Protein AF-A0AAE0JV02-F1 (afdb_monomer_lite)

Structure (mmCIF, N/CA/C/O backbone):
data_AF-A0AAE0JV02-F1
#
_entry.id   AF-A0AAE0JV02-F1
#
loop_
_atom_site.group_PDB
_atom_site.id
_atom_site.type_symbol
_atom_site.label_atom_id
_atom_site.label_alt_id
_atom_site.label_comp_id
_atom_site.label_asym_id
_atom_site.label_entity_id
_atom_site.label_seq_id
_atom_site.pdbx_PDB_ins_code
_atom_site.Cartn_x
_atom_site.Cartn_y
_atom_site.Cartn_z
_atom_site.occupancy
_atom_site.B_iso_or_equiv
_atom_site.auth_seq_id
_atom_site.auth_comp_id
_atom_site.auth_asym_id
_atom_site.auth_atom_id
_atom_site.pdbx_PDB_model_num
ATOM 1 N N . ILE A 1 1 ? -6.538 6.308 -4.475 1.00 81.06 1 ILE A N 1
ATOM 2 C CA . ILE A 1 1 ? -5.304 6.305 -5.291 1.00 81.06 1 ILE A CA 1
ATOM 3 C C . ILE A 1 1 ? -5.487 5.240 -6.344 1.00 81.06 1 ILE A C 1
ATOM 5 O O . ILE A 1 1 ? -5.820 4.124 -5.976 1.00 81.06 1 ILE A O 1
ATOM 9 N N . ASP A 1 2 ? -5.380 5.600 -7.612 1.00 88.25 2 ASP A N 1
ATOM 10 C CA . ASP A 1 2 ? -5.464 4.630 -8.703 1.00 88.25 2 ASP A CA 1
ATOM 11 C C . ASP A 1 2 ? -4.053 4.262 -9.172 1.00 88.25 2 ASP A C 1
ATOM 13 O O . ASP A 1 2 ? -3.118 5.018 -8.901 1.00 88.25 2 ASP A O 1
ATOM 17 N N . GLU A 1 3 ? -3.909 3.107 -9.820 1.00 87.75 3 GLU A N 1
ATOM 18 C CA . GLU A 1 3 ? -2.640 2.617 -10.380 1.00 87.75 3 GLU A CA 1
ATOM 19 C C . GLU A 1 3 ? -1.476 2.615 -9.365 1.00 87.75 3 GLU A C 1
ATOM 21 O O . GLU A 1 3 ? -0.342 3.001 -9.656 1.00 87.75 3 GLU A O 1
ATOM 26 N N . ILE A 1 4 ? -1.749 2.181 -8.126 1.00 86.25 4 ILE A N 1
ATOM 27 C CA . ILE A 1 4 ? -0.736 2.171 -7.053 1.00 86.25 4 ILE A CA 1
ATOM 28 C C . ILE A 1 4 ? 0.472 1.283 -7.410 1.00 86.25 4 ILE A C 1
ATOM 30 O O . ILE A 1 4 ? 1.580 1.528 -6.937 1.00 86.25 4 ILE A O 1
ATOM 34 N N . ASP A 1 5 ? 0.306 0.300 -8.298 1.00 84.31 5 ASP A N 1
ATOM 35 C CA . ASP A 1 5 ? 1.380 -0.545 -8.828 1.00 84.31 5 ASP A CA 1
ATOM 36 C C . ASP A 1 5 ? 2.498 0.238 -9.529 1.00 84.31 5 ASP A C 1
ATOM 38 O O . ASP A 1 5 ? 3.643 -0.215 -9.495 1.00 84.31 5 ASP A O 1
ATOM 42 N N . ALA A 1 6 ? 2.233 1.441 -10.048 1.00 84.12 6 ALA A N 1
ATOM 43 C CA . ALA A 1 6 ? 3.269 2.291 -10.636 1.00 84.12 6 ALA A CA 1
ATOM 44 C C . ALA A 1 6 ? 4.359 2.706 -9.627 1.00 84.12 6 ALA A C 1
ATOM 46 O O . ALA A 1 6 ? 5.505 2.923 -10.015 1.00 84.12 6 ALA A O 1
ATOM 47 N N . ILE A 1 7 ? 4.018 2.799 -8.334 1.00 81.94 7 ILE A N 1
ATOM 48 C CA . ILE A 1 7 ? 4.945 3.219 -7.265 1.00 81.94 7 ILE A CA 1
ATOM 49 C C . ILE A 1 7 ? 5.173 2.157 -6.185 1.00 81.94 7 ILE A C 1
ATOM 51 O O . ILE A 1 7 ? 6.082 2.283 -5.369 1.00 81.94 7 ILE A O 1
ATOM 55 N N . ALA A 1 8 ? 4.351 1.111 -6.164 1.00 82.75 8 ALA A N 1
ATOM 56 C CA . ALA A 1 8 ? 4.331 0.099 -5.118 1.00 82.75 8 ALA A CA 1
ATOM 57 C C . ALA A 1 8 ? 4.792 -1.286 -5.590 1.00 82.75 8 ALA A C 1
ATOM 59 O O . ALA A 1 8 ? 4.402 -2.293 -5.002 1.00 82.75 8 ALA A O 1
ATOM 60 N N . THR A 1 9 ? 5.600 -1.369 -6.647 1.00 78.12 9 THR A N 1
ATOM 61 C CA . THR A 1 9 ? 6.059 -2.656 -7.189 1.00 78.12 9 THR A CA 1
ATOM 62 C C . THR A 1 9 ? 7.127 -3.322 -6.300 1.00 78.12 9 THR A C 1
ATOM 64 O O . THR A 1 9 ? 7.975 -2.662 -5.698 1.00 78.12 9 THR A O 1
ATOM 67 N N . LYS A 1 10 ? 7.091 -4.660 -6.200 1.00 70.44 10 LYS A N 1
ATOM 68 C CA . LYS A 1 10 ? 8.059 -5.490 -5.474 1.00 70.44 10 LYS A CA 1
ATOM 69 C C . LYS A 1 10 ? 9.469 -5.254 -6.002 1.00 70.44 10 LYS A C 1
ATOM 71 O O . LYS A 1 10 ? 9.713 -5.181 -7.200 1.00 70.44 10 LYS A O 1
ATOM 76 N N . ARG A 1 11 ? 10.419 -5.302 -5.075 1.00 67.69 11 ARG A N 1
ATOM 77 C CA . ARG A 1 11 ? 11.857 -5.033 -5.244 1.00 67.69 11 ARG A CA 1
ATOM 78 C C . ARG A 1 11 ? 12.626 -6.011 -6.152 1.00 67.69 11 ARG A C 1
ATOM 80 O O . ARG A 1 11 ? 13.850 -6.018 -6.101 1.00 67.69 11 ARG A O 1
ATOM 87 N N . PHE A 1 12 ? 11.955 -6.879 -6.912 1.00 53.88 12 PHE A N 1
ATOM 88 C CA . PHE A 1 12 ? 12.593 -8.038 -7.550 1.00 53.88 12 PHE A CA 1
ATOM 89 C C . PHE A 1 12 ? 13.499 -7.715 -8.750 1.00 53.88 12 PHE A C 1
ATOM 91 O O . PHE A 1 12 ? 14.189 -8.624 -9.193 1.00 53.88 12 PHE A O 1
ATOM 98 N N . ASP A 1 13 ? 13.581 -6.462 -9.215 1.00 51.88 13 ASP A N 1
ATOM 99 C CA . ASP A 1 13 ? 14.415 -6.112 -10.381 1.00 51.88 13 ASP A CA 1
ATOM 100 C C . ASP A 1 13 ? 15.143 -4.754 -10.278 1.00 51.88 13 ASP A C 1
ATOM 102 O O . ASP A 1 13 ? 15.531 -4.153 -11.276 1.00 51.88 13 ASP A O 1
ATOM 106 N N . ALA A 1 14 ? 15.353 -4.248 -9.056 1.00 52.78 14 ALA A N 1
ATOM 107 C CA . ALA A 1 14 ? 15.996 -2.951 -8.827 1.00 52.78 14 ALA A CA 1
ATOM 108 C C . ALA A 1 14 ? 17.527 -3.022 -9.022 1.00 52.78 14 ALA A C 1
ATOM 110 O O . ALA A 1 14 ? 18.296 -3.010 -8.059 1.00 52.78 14 ALA A O 1
ATOM 111 N N . GLN A 1 15 ? 17.982 -3.127 -10.272 1.00 53.91 15 GLN A N 1
ATOM 112 C CA . GLN A 1 15 ? 19.389 -2.929 -10.656 1.00 53.91 15 GLN A CA 1
ATOM 113 C C . GLN A 1 15 ? 19.659 -1.526 -11.227 1.00 53.91 15 GLN A C 1
ATOM 115 O O . GLN A 1 15 ? 20.815 -1.197 -11.500 1.00 53.91 15 GLN A O 1
ATOM 120 N N . THR A 1 16 ? 18.639 -0.672 -11.384 1.00 55.03 16 THR A N 1
ATOM 121 C CA . THR A 1 16 ? 18.791 0.653 -12.007 1.00 55.03 16 THR A CA 1
ATOM 122 C C . THR A 1 16 ? 18.492 1.797 -11.035 1.00 55.03 16 THR A C 1
ATOM 124 O O . THR A 1 16 ? 17.566 1.743 -10.236 1.00 55.03 16 THR A O 1
ATOM 127 N N . GLY A 1 17 ? 19.297 2.866 -11.075 1.00 55.72 17 GLY A N 1
ATOM 128 C CA . GLY A 1 17 ? 19.220 3.986 -10.121 1.00 55.72 17 GLY A CA 1
ATOM 129 C C . GLY A 1 17 ? 17.895 4.767 -10.111 1.00 55.72 17 GLY A C 1
ATOM 130 O O . GLY A 1 17 ? 17.648 5.496 -9.154 1.00 55.72 17 GLY A O 1
ATOM 131 N N . ALA A 1 18 ? 17.038 4.593 -11.123 1.00 58.19 18 ALA A N 1
ATOM 132 C CA . ALA A 1 18 ? 15.697 5.181 -11.177 1.00 58.19 18 ALA A CA 1
ATOM 133 C C . ALA A 1 18 ? 14.730 4.548 -10.153 1.00 58.19 18 ALA A C 1
ATOM 135 O O . ALA A 1 18 ? 13.830 5.221 -9.651 1.00 58.19 18 ALA A O 1
ATOM 136 N N . ASP A 1 19 ? 14.963 3.290 -9.765 1.00 68.50 19 ASP A N 1
ATOM 137 C CA . ASP A 1 19 ? 14.111 2.564 -8.816 1.00 68.50 19 ASP A CA 1
ATOM 138 C C . ASP A 1 19 ? 14.260 3.082 -7.372 1.00 68.50 19 ASP A C 1
ATOM 140 O O . ASP A 1 19 ? 13.361 2.923 -6.543 1.00 68.50 19 ASP A O 1
ATOM 144 N N . GLY A 1 20 ? 15.375 3.755 -7.063 1.00 72.81 20 GLY A N 1
ATOM 145 C CA . GLY A 1 20 ? 15.655 4.283 -5.726 1.00 72.81 20 GLY A CA 1
ATOM 146 C C . GLY A 1 20 ? 14.731 5.433 -5.307 1.00 72.81 20 GLY A C 1
ATOM 147 O O . GLY A 1 20 ? 14.353 5.524 -4.137 1.00 72.81 20 GLY A O 1
ATOM 148 N N . GLU A 1 21 ? 14.328 6.297 -6.245 1.00 79.00 21 GLU A N 1
ATOM 149 C CA . GLU A 1 21 ? 13.400 7.401 -5.959 1.00 79.00 21 GLU A CA 1
ATOM 150 C C . GLU A 1 21 ? 11.982 6.886 -5.719 1.00 79.00 21 GLU A C 1
ATOM 152 O O . GLU A 1 21 ? 11.351 7.256 -4.726 1.00 79.00 21 GLU A O 1
ATOM 157 N N . VAL A 1 22 ? 11.518 5.967 -6.571 1.00 79.38 22 VAL A N 1
ATOM 158 C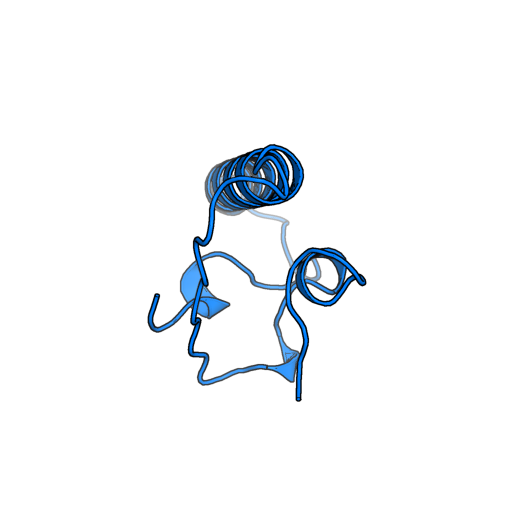 CA . VAL A 1 22 ? 10.215 5.303 -6.425 1.00 79.38 22 VAL A CA 1
ATOM 159 C C . VAL A 1 22 ? 10.140 4.576 -5.083 1.00 79.38 22 VAL A C 1
ATOM 161 O O . VAL A 1 22 ? 9.174 4.731 -4.335 1.00 79.38 22 VAL A O 1
ATOM 164 N N . GLN A 1 23 ? 11.207 3.867 -4.711 1.00 78.50 23 GLN A N 1
ATOM 165 C CA . GLN A 1 23 ? 11.293 3.199 -3.419 1.00 78.50 23 GLN A CA 1
ATOM 166 C C . GLN A 1 23 ? 11.235 4.185 -2.244 1.00 78.50 23 GLN A C 1
ATOM 168 O O . GLN A 1 23 ? 10.594 3.900 -1.230 1.00 78.50 23 GLN A O 1
ATOM 173 N N . ARG A 1 24 ? 11.887 5.346 -2.357 1.00 83.50 24 ARG A N 1
ATOM 174 C CA . ARG A 1 24 ? 11.852 6.375 -1.311 1.00 83.50 24 ARG A CA 1
ATOM 175 C C . ARG A 1 24 ? 10.452 6.966 -1.146 1.00 83.50 24 ARG A C 1
ATOM 177 O O . ARG A 1 24 ? 10.020 7.162 -0.014 1.00 83.50 24 ARG A O 1
ATOM 184 N N . ILE A 1 25 ? 9.740 7.190 -2.249 1.00 85.12 25 ILE A N 1
ATOM 185 C CA . ILE A 1 25 ? 8.344 7.650 -2.240 1.00 85.12 25 ILE A CA 1
ATOM 186 C C . ILE A 1 25 ? 7.438 6.605 -1.580 1.00 85.12 25 ILE A C 1
ATOM 188 O O . ILE A 1 25 ? 6.630 6.954 -0.721 1.00 85.12 25 ILE A O 1
ATO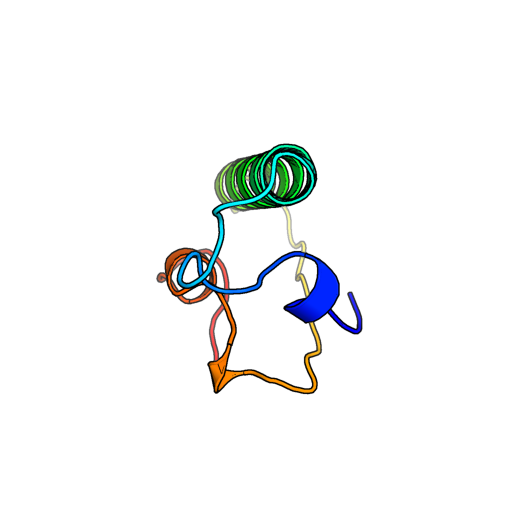M 192 N N . LEU A 1 26 ? 7.605 5.322 -1.915 1.00 84.50 26 LEU A N 1
ATOM 193 C CA . LEU A 1 26 ? 6.843 4.234 -1.298 1.00 84.50 26 LEU A CA 1
ATOM 194 C C . LEU A 1 26 ? 7.078 4.154 0.216 1.00 84.50 26 LEU A C 1
ATOM 196 O O . LEU A 1 26 ? 6.130 3.992 0.980 1.00 84.50 26 LEU A O 1
ATOM 200 N N . LEU A 1 27 ? 8.330 4.275 0.663 1.00 86.06 27 LEU A N 1
ATOM 201 C CA . LEU A 1 27 ? 8.666 4.269 2.090 1.00 86.06 27 LEU A CA 1
ATOM 202 C C . LEU A 1 27 ? 8.043 5.452 2.831 1.00 86.06 27 LEU A C 1
ATOM 204 O O . LEU A 1 27 ? 7.534 5.270 3.934 1.00 86.06 27 LEU A O 1
ATOM 208 N N . GLU A 1 28 ? 8.053 6.637 2.227 1.00 87.12 28 GLU A N 1
ATOM 209 C CA . GLU A 1 28 ? 7.430 7.814 2.827 1.00 87.12 28 GLU A CA 1
ATOM 210 C C . GLU A 1 28 ? 5.910 7.658 2.918 1.00 87.12 28 GLU A C 1
ATOM 212 O O . GLU A 1 28 ? 5.328 7.935 3.963 1.00 87.12 28 GLU A O 1
ATOM 217 N N . LEU A 1 29 ? 5.272 7.119 1.873 1.00 84.94 29 LEU A N 1
ATOM 218 C CA . LEU A 1 29 ? 3.846 6.799 1.900 1.00 84.94 29 LEU A CA 1
ATOM 219 C C . LEU A 1 29 ? 3.523 5.820 3.037 1.00 84.94 29 LEU A C 1
ATOM 221 O O . LEU A 1 29 ? 2.581 6.045 3.790 1.00 84.94 29 LEU A O 1
ATOM 225 N N . LEU A 1 30 ? 4.324 4.764 3.202 1.00 84.19 30 LEU A N 1
ATOM 226 C CA . LEU A 1 30 ? 4.164 3.797 4.290 1.00 84.19 30 LEU A CA 1
ATOM 227 C C . LEU A 1 30 ? 4.346 4.434 5.675 1.00 84.19 30 LEU A C 1
ATOM 229 O O . LEU A 1 30 ? 3.564 4.143 6.576 1.00 84.19 30 LEU A O 1
ATOM 233 N N . ASN A 1 31 ? 5.334 5.315 5.843 1.00 86.19 31 ASN A N 1
ATOM 234 C CA . ASN A 1 31 ? 5.545 6.046 7.095 1.00 86.19 31 ASN A CA 1
ATOM 235 C C . ASN A 1 31 ? 4.367 6.969 7.416 1.00 86.19 31 ASN A C 1
ATOM 237 O O . ASN A 1 31 ? 3.941 7.046 8.566 1.00 86.19 31 ASN A O 1
ATOM 241 N N . GLN A 1 32 ? 3.814 7.649 6.409 1.00 83.50 32 GLN A N 1
ATOM 242 C CA . GLN A 1 32 ? 2.616 8.463 6.592 1.00 83.50 32 GLN A CA 1
ATOM 243 C C . GLN A 1 32 ? 1.399 7.606 6.940 1.00 83.50 32 GLN A C 1
ATOM 245 O O . GLN A 1 32 ? 0.617 8.004 7.796 1.00 83.50 32 GLN A O 1
ATOM 250 N N . MET A 1 33 ? 1.266 6.420 6.337 1.00 80.25 33 MET A N 1
ATOM 251 C CA . MET A 1 33 ? 0.216 5.456 6.676 1.00 80.25 33 MET A CA 1
ATOM 252 C C . MET A 1 33 ? 0.315 4.963 8.126 1.00 80.25 33 MET A C 1
ATOM 254 O O . MET A 1 33 ? -0.703 4.908 8.807 1.00 80.25 33 MET A O 1
ATOM 258 N N . ASP A 1 34 ? 1.524 4.671 8.613 1.00 78.44 34 ASP A N 1
ATOM 259 C CA . ASP A 1 34 ? 1.763 4.277 10.011 1.00 78.44 34 ASP A CA 1
ATOM 260 C C . ASP A 1 34 ? 1.564 5.446 10.997 1.00 78.44 34 ASP A C 1
ATOM 262 O O . ASP A 1 34 ? 1.282 5.229 12.175 1.00 78.44 34 ASP A O 1
ATOM 266 N N . GLY A 1 35 ? 1.729 6.686 10.526 1.00 73.31 35 GLY A N 1
ATOM 267 C CA . GLY A 1 35 ? 1.604 7.910 11.317 1.00 73.31 35 GLY A CA 1
ATOM 268 C C . GLY A 1 35 ? 0.178 8.447 11.463 1.00 73.31 35 GLY A C 1
ATOM 269 O O . GLY A 1 35 ? -0.013 9.429 12.184 1.00 73.31 35 GLY A O 1
ATOM 270 N N . PHE A 1 36 ? -0.823 7.849 10.805 1.00 69.81 36 PHE A N 1
ATOM 271 C CA . PHE A 1 36 ? -2.215 8.233 11.035 1.00 69.81 36 PHE A CA 1
ATOM 272 C C . PHE A 1 36 ? -2.646 7.803 12.436 1.00 69.81 36 PHE A C 1
ATOM 274 O O . PHE A 1 36 ? -2.765 6.620 12.752 1.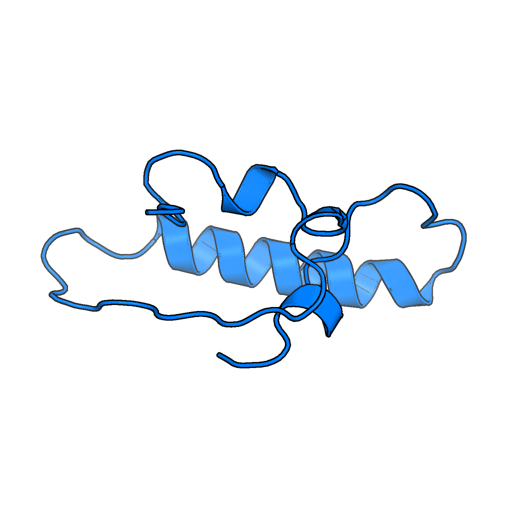00 69.81 36 PHE A O 1
ATOM 281 N N . ASP A 1 37 ? -2.909 8.799 13.278 1.00 62.69 37 ASP A N 1
ATOM 282 C CA . ASP A 1 37 ? -3.525 8.596 14.579 1.00 62.69 37 ASP A CA 1
ATOM 283 C C . ASP A 1 37 ? -4.911 7.955 14.376 1.00 62.69 37 ASP A C 1
ATOM 285 O O . ASP A 1 37 ? -5.696 8.422 13.547 1.00 62.69 37 ASP A O 1
ATOM 289 N N . GLN A 1 3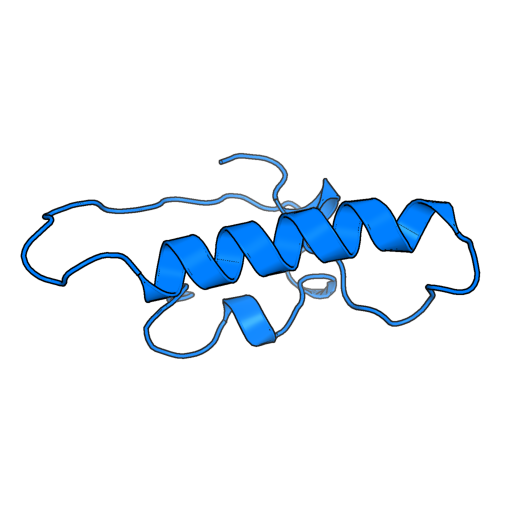8 ? -5.237 6.890 15.117 1.00 61.97 38 GLN A N 1
ATOM 290 C CA . GLN A 1 38 ? -6.508 6.150 14.973 1.00 61.97 38 GLN A CA 1
ATOM 291 C C . GLN A 1 38 ? -7.745 7.024 15.258 1.00 61.97 38 GLN A C 1
ATOM 293 O O . GLN A 1 38 ? -8.880 6.634 14.983 1.00 61.97 38 GLN A O 1
ATOM 298 N N . THR A 1 39 ? -7.527 8.213 15.821 1.00 58.88 39 THR A N 1
ATOM 299 C CA . THR A 1 39 ? -8.531 9.258 16.035 1.00 58.88 39 THR A CA 1
ATOM 300 C C . THR A 1 39 ? -8.916 10.007 14.755 1.00 58.88 39 THR A C 1
ATOM 302 O O . THR A 1 39 ? -10.010 10.575 14.685 1.00 58.88 39 THR A O 1
ATOM 305 N N . ALA A 1 40 ? -8.077 9.985 13.718 1.00 64.12 40 ALA A N 1
ATOM 306 C CA . ALA A 1 40 ? -8.414 10.506 12.404 1.00 64.12 40 ALA A CA 1
ATOM 307 C C . ALA A 1 40 ? -9.270 9.470 11.656 1.00 64.12 40 ALA A C 1
ATOM 309 O O . ALA A 1 40 ? -8.785 8.423 11.238 1.00 64.12 40 ALA A O 1
ATOM 310 N N . ASN A 1 41 ? -10.561 9.761 11.457 1.00 70.56 41 ASN A N 1
ATOM 311 C CA . ASN A 1 41 ? -11.496 8.923 10.690 1.00 70.56 41 ASN A CA 1
ATOM 312 C C . ASN A 1 41 ? -11.221 9.009 9.171 1.00 70.56 41 ASN A C 1
ATOM 314 O O . ASN A 1 41 ? -12.093 9.370 8.378 1.00 70.56 41 ASN A O 1
ATOM 318 N N . VAL A 1 42 ? -9.978 8.749 8.768 1.00 75.94 42 VAL A N 1
ATOM 319 C CA . VAL A 1 42 ? -9.500 8.812 7.388 1.00 75.94 42 VAL A CA 1
ATOM 320 C C . VAL A 1 42 ? -9.426 7.392 6.847 1.00 75.94 42 VAL A C 1
ATOM 322 O O . VAL A 1 42 ? -8.733 6.538 7.389 1.00 75.94 42 VAL A O 1
ATOM 325 N N . LYS A 1 43 ? -10.149 7.137 5.755 1.00 78.50 43 LYS A N 1
ATOM 326 C CA . LYS A 1 43 ? -10.087 5.869 5.025 1.00 78.50 43 LYS A CA 1
ATOM 327 C C . LYS A 1 43 ? -9.343 6.086 3.720 1.00 78.50 43 LYS A C 1
ATOM 329 O O . LYS A 1 43 ? -9.718 6.957 2.938 1.00 78.50 43 LYS A O 1
ATOM 334 N N . VAL A 1 44 ? -8.318 5.278 3.475 1.00 81.69 44 VAL A N 1
ATOM 335 C CA . VAL A 1 44 ? -7.561 5.303 2.222 1.00 81.69 44 VAL A CA 1
ATOM 336 C C . VAL A 1 44 ? -8.038 4.154 1.342 1.00 81.69 44 VAL A C 1
ATOM 338 O O . VAL A 1 44 ? -8.025 3.001 1.760 1.00 81.69 44 VAL A O 1
ATOM 341 N N . ILE A 1 45 ? -8.470 4.475 0.123 1.00 86.19 45 ILE A N 1
ATOM 342 C CA . ILE A 1 45 ? -8.854 3.487 -0.892 1.00 86.19 45 ILE A CA 1
ATOM 343 C C . ILE A 1 45 ? -7.820 3.540 -2.010 1.00 86.19 45 ILE A C 1
ATOM 345 O O . ILE A 1 45 ? -7.510 4.619 -2.532 1.00 86.19 45 ILE A O 1
ATOM 349 N N . MET A 1 46 ? -7.292 2.376 -2.375 1.00 87.19 46 MET A N 1
ATOM 350 C CA . MET A 1 46 ? -6.323 2.221 -3.453 1.00 87.19 46 MET A CA 1
ATOM 351 C C . MET A 1 46 ? -6.816 1.189 -4.467 1.00 87.19 46 MET A C 1
ATOM 353 O O . MET A 1 46 ? -7.466 0.218 -4.086 1.00 87.19 46 MET A O 1
ATOM 357 N N . ALA A 1 47 ? -6.504 1.408 -5.739 1.00 89.56 47 ALA A N 1
ATOM 358 C CA . ALA A 1 47 ? -6.780 0.495 -6.837 1.00 89.56 47 ALA A CA 1
ATOM 359 C C . ALA A 1 47 ? -5.472 0.149 -7.557 1.00 89.56 47 ALA A C 1
ATOM 361 O O . ALA A 1 47 ? -4.551 0.964 -7.634 1.00 89.56 47 ALA A O 1
ATOM 362 N N . THR A 1 48 ? -5.387 -1.089 -8.035 1.00 87.50 48 THR A N 1
ATOM 363 C CA . THR A 1 48 ? -4.243 -1.622 -8.774 1.00 87.50 48 THR A CA 1
ATOM 364 C C . THR A 1 48 ? -4.742 -2.552 -9.865 1.00 87.50 48 THR A C 1
ATO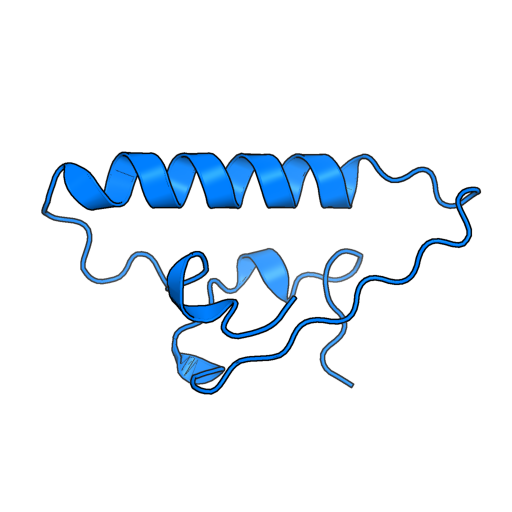M 366 O O . THR A 1 48 ? -5.729 -3.265 -9.667 1.00 87.50 48 THR A O 1
ATOM 369 N N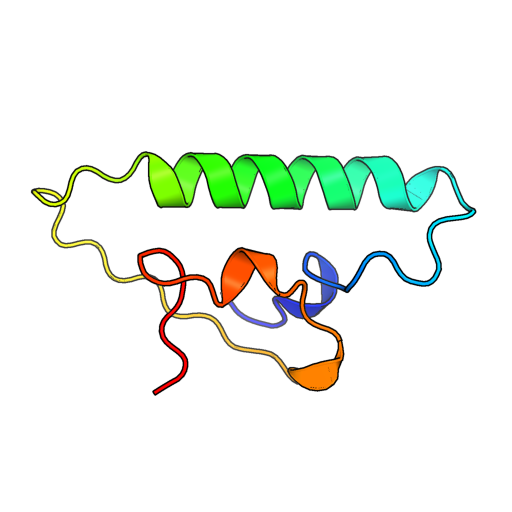 . ASN A 1 49 ? -4.021 -2.600 -10.980 1.00 88.81 49 ASN A N 1
ATOM 370 C CA . ASN A 1 49 ? -4.253 -3.596 -12.024 1.00 88.81 49 ASN A CA 1
ATOM 371 C C . ASN A 1 49 ? -3.376 -4.848 -11.839 1.00 88.81 49 ASN A C 1
ATOM 373 O O . ASN A 1 49 ? -3.595 -5.855 -12.511 1.00 88.81 49 ASN A O 1
ATOM 377 N N . ARG A 1 50 ? -2.385 -4.797 -10.934 1.00 86.31 50 ARG A N 1
ATOM 378 C CA . ARG A 1 50 ? -1.340 -5.818 -10.759 1.00 86.31 50 ARG A CA 1
ATOM 379 C C . ARG A 1 50 ? -1.077 -6.102 -9.279 1.00 86.31 50 ARG A C 1
ATOM 381 O O . ARG A 1 50 ? -0.035 -5.768 -8.720 1.00 86.31 50 ARG A O 1
ATOM 388 N N . ALA A 1 51 ? -2.041 -6.732 -8.610 1.00 82.56 51 ALA A N 1
ATOM 389 C CA . ALA A 1 51 ? -1.929 -7.034 -7.178 1.00 82.56 51 ALA A CA 1
ATOM 390 C C . ALA A 1 51 ? -0.776 -8.006 -6.844 1.00 82.56 51 ALA A C 1
ATOM 392 O O . ALA A 1 51 ? -0.224 -7.979 -5.745 1.00 82.56 51 ALA A O 1
ATOM 393 N N . ASP A 1 52 ? -0.384 -8.852 -7.795 1.00 83.06 52 ASP A N 1
ATOM 394 C CA . ASP A 1 52 ? 0.714 -9.811 -7.683 1.00 83.06 52 ASP A CA 1
ATOM 395 C C . ASP A 1 52 ? 2.093 -9.137 -7.605 1.00 83.06 52 ASP A C 1
ATOM 397 O O . ASP A 1 52 ? 3.006 -9.663 -6.950 1.00 83.06 52 ASP A O 1
ATOM 401 N N . THR A 1 53 ? 2.231 -7.957 -8.218 1.00 82.62 53 THR A N 1
ATOM 402 C CA . THR A 1 53 ? 3.479 -7.194 -8.249 1.00 82.62 53 THR A CA 1
ATOM 403 C C . THR A 1 53 ? 3.620 -6.222 -7.085 1.00 82.62 53 THR A C 1
ATOM 405 O O . THR A 1 53 ? 4.676 -5.615 -6.983 1.00 82.62 53 THR A O 1
ATOM 408 N N . LEU A 1 54 ? 2.639 -6.083 -6.185 1.00 83.06 54 LEU A N 1
ATOM 409 C CA . LEU A 1 54 ? 2.693 -5.117 -5.076 1.00 83.06 54 LEU A CA 1
ATOM 410 C C . LEU A 1 54 ? 3.645 -5.507 -3.934 1.00 83.06 54 LEU A C 1
ATOM 412 O O . LEU A 1 54 ? 3.718 -6.674 -3.543 1.00 83.06 54 LEU A O 1
ATOM 416 N N . ASP A 1 55 ? 4.337 -4.527 -3.341 1.00 84.44 55 ASP A N 1
ATOM 417 C CA . ASP A 1 55 ? 5.206 -4.737 -2.178 1.00 84.44 55 ASP A CA 1
ATOM 418 C C . ASP A 1 55 ? 4.379 -5.291 -0.995 1.00 84.44 55 ASP A C 1
ATOM 420 O O . ASP A 1 55 ? 3.416 -4.660 -0.544 1.00 84.44 55 ASP A O 1
ATOM 424 N N . PRO A 1 56 ? 4.746 -6.466 -0.445 1.00 82.44 56 PRO A N 1
ATOM 425 C CA . PRO A 1 56 ? 4.004 -7.096 0.644 1.00 82.44 56 PRO A CA 1
ATOM 426 C C . PRO A 1 56 ? 3.978 -6.260 1.934 1.00 82.44 56 PRO A C 1
ATOM 428 O O . PRO A 1 56 ? 3.173 -6.536 2.820 1.00 82.44 56 PRO A O 1
ATOM 431 N N . ALA A 1 57 ? 4.832 -5.240 2.073 1.00 83.50 57 ALA A N 1
ATOM 432 C CA . ALA A 1 57 ? 4.804 -4.308 3.195 1.00 83.50 57 ALA A CA 1
ATOM 433 C C . ALA A 1 57 ? 3.519 -3.465 3.252 1.00 83.50 57 ALA A C 1
ATOM 435 O O . ALA A 1 57 ? 3.165 -3.010 4.341 1.00 83.50 57 ALA A O 1
ATOM 436 N N . LEU A 1 58 ? 2.829 -3.270 2.123 1.00 81.75 58 LEU A N 1
ATOM 437 C CA . LEU A 1 58 ? 1.538 -2.577 2.065 1.00 81.75 58 LEU A CA 1
ATOM 438 C C . LEU A 1 58 ? 0.394 -3.430 2.621 1.00 81.75 58 LEU A C 1
ATOM 440 O O . LEU A 1 58 ? -0.490 -2.904 3.285 1.00 81.75 58 LEU A O 1
ATOM 444 N N . LEU A 1 59 ? 0.445 -4.747 2.412 1.00 81.69 59 LEU A N 1
ATOM 445 C CA . LEU A 1 59 ? -0.577 -5.711 2.847 1.00 81.69 59 LEU A CA 1
ATOM 446 C C . LEU A 1 59 ? -0.455 -6.101 4.329 1.00 81.69 59 LEU A C 1
ATOM 448 O O . LEU A 1 59 ? -1.124 -7.025 4.795 1.00 81.69 59 LEU A O 1
ATOM 452 N N . ARG A 1 60 ? 0.442 -5.454 5.080 1.00 84.56 60 ARG A N 1
ATOM 453 C CA . ARG A 1 60 ? 0.603 -5.734 6.508 1.00 84.56 60 ARG A CA 1
ATOM 454 C C . ARG A 1 60 ? -0.604 -5.196 7.288 1.00 84.56 60 ARG A C 1
ATOM 456 O O . ARG A 1 60 ? -1.061 -4.089 6.991 1.00 84.56 60 ARG A O 1
ATOM 463 N N . PRO A 1 61 ? -1.083 -5.934 8.309 1.00 77.62 61 PRO A N 1
ATOM 464 C CA . PRO A 1 61 ? -2.163 -5.470 9.173 1.00 77.62 61 PRO A CA 1
ATOM 465 C C . PRO A 1 61 ? -1.879 -4.068 9.721 1.00 77.62 61 PRO A C 1
ATOM 467 O O . PRO A 1 61 ? -0.768 -3.800 10.177 1.00 77.62 61 PRO A O 1
ATOM 470 N N . GLY A 1 62 ? -2.878 -3.186 9.657 1.00 74.75 62 GLY A N 1
ATOM 471 C CA . GLY A 1 62 ? -2.757 -1.778 10.053 1.00 74.75 62 GLY A CA 1
ATOM 472 C C . GLY A 1 62 ? -2.401 -0.806 8.922 1.00 74.75 62 GLY A C 1
ATOM 473 O O . GLY A 1 62 ? -2.465 0.395 9.150 1.00 74.75 62 GLY A O 1
ATOM 474 N N . ARG A 1 63 ? -2.078 -1.289 7.710 1.00 80.94 63 ARG A N 1
ATOM 475 C CA . ARG A 1 63 ? -1.801 -0.444 6.531 1.00 80.94 63 ARG A CA 1
ATOM 476 C C . ARG A 1 63 ? -2.886 -0.557 5.465 1.00 80.94 63 ARG A C 1
ATOM 478 O O . ARG A 1 63 ? -3.720 0.334 5.352 1.00 80.94 63 ARG A O 1
ATOM 485 N N . LEU A 1 64 ? -2.892 -1.644 4.693 1.00 79.56 64 LEU A N 1
ATOM 486 C CA . LEU A 1 64 ? -3.972 -1.971 3.763 1.00 79.56 64 LEU A CA 1
ATOM 487 C C . LEU A 1 64 ? -4.572 -3.316 4.130 1.00 79.56 64 LEU A C 1
ATOM 489 O O . LEU A 1 64 ? -3.877 -4.327 4.215 1.00 79.56 64 LEU A O 1
ATOM 493 N N . GLU A 1 65 ? -5.888 -3.328 4.287 1.00 78.06 65 GLU A N 1
ATOM 494 C CA . GLU A 1 65 ? -6.654 -4.562 4.345 1.00 78.06 65 GLU A CA 1
ATOM 495 C C . GLU A 1 65 ? -7.109 -4.912 2.926 1.00 78.06 65 GLU A C 1
ATOM 497 O O . GLU A 1 65 ? -7.844 -4.155 2.291 1.00 78.06 65 GLU A O 1
ATOM 502 N N . SER A 1 66 ? -6.659 -6.061 2.419 1.00 66.38 66 SER A N 1
ATOM 503 C CA . SER A 1 66 ? -7.247 -6.672 1.224 1.00 66.38 66 SER A CA 1
ATOM 504 C C . SER A 1 66 ? -8.459 -7.479 1.682 1.00 66.38 66 SER A C 1
ATOM 506 O O . SER A 1 66 ? -8.322 -8.583 2.204 1.00 66.38 66 SER A O 1
ATOM 508 N N . ARG A 1 67 ? -9.637 -6.861 1.605 1.00 56.22 67 ARG A N 1
ATOM 509 C CA . ARG A 1 67 ? -10.918 -7.502 1.909 1.00 56.22 67 ARG A CA 1
ATOM 510 C C . ARG A 1 67 ? -11.596 -7.974 0.633 1.00 56.22 67 ARG A C 1
ATOM 512 O O . ARG A 1 67 ? -11.536 -7.217 -0.359 1.00 56.22 67 ARG A O 1
#

Radius of gyration: 12.51 Å; chains: 1; bounding box: 31×20×28 Å

Sequence (67 aa):
IDEIDAIATKRFDAQTGADGEVQRILLELLNQMDGFDQTANVKVIMATNRADTLDPALLRPGRLESR

pLDDT: mean 76.75, std 10.64, range [51.88, 89.56]

Foldseek 3Di:
DEACCVLFFDPPDPPDPVNVVSVVVVVVLLVVLQPDDPVPPDDDDYYHPCPVGGDCSCCDPSHDPPD

Secondary structure (DSSP, 8-state):
---GGGT-B-STT--STTHHHHHHHHHHHHHHHHT--TTS--------S-GGGB-TTTTSTTT----

InterPro domains:
  IPR003959 ATPase, AAA-type, core [PF00004] (1-66)
  IPR003960 ATPase, AAA-type, conserved site [PS00674] (42-60)
  IPR027417 P-loop containing nucleoside triphosphate hydrolase [G3DSA:3.40.50.300] (1-67)
  IPR027417 P-loop containing nucleoside triphosphate hydrolase [SSF52540] (1-64)
  IPR050221 26S Proteasome Regulatory ATPase [PTHR23073] (1-66)

Organism: NCBI:txid92902